Protein AF-A0A2E9U4J5-F1 (afdb_monomer)

Secondary structure (DSSP, 8-state):
-----------HHHHHHHHHHHHHHHHHHHHHHHHHHHHHHHHTSTTTTTEEEESSS--TTEEEEEEEE-TTSTTPEEEEE-------

pLDDT: mean 72.73, std 14.7, range [40.28, 97.38]

Radius of gyration: 27.28 Å; Cα contacts (8 Å, |Δi|>4): 81; chains: 1; bounding box: 59×38×75 Å

Foldseek 3Di:
DPPPPPPVPPPVVVVVVVVVVVVVVVVVVVVCVVVVVVVVLVCLALVVVQWDWDAPDAPDQWDWDPSGDHPPDDRTTTTHRDPPPPDD

Solvent-accessible surface area (backbone atoms only — not comparable to full-atom values): 5321 Å² total; per-residue (Å²): 137,84,80,78,75,72,75,80,65,71,55,67,66,58,57,52,52,50,51,53,51,51,50,54,51,53,53,50,50,51,53,48,51,59,50,48,52,56,49,50,61,53,63,47,25,27,60,70,72,65,20,48,75,34,79,80,72,52,68,89,67,28,45,72,47,88,91,29,59,36,92,87,45,96,83,35,43,15,22,30,69,62,72,81,74,79,81,126

Structure (mmCIF, N/CA/C/O backbone):
data_AF-A0A2E9U4J5-F1
#
_entry.id   AF-A0A2E9U4J5-F1
#
loop_
_atom_site.group_PDB
_atom_site.id
_atom_site.type_symbol
_atom_site.label_atom_id
_atom_site.label_alt_id
_atom_site.label_comp_id
_atom_site.label_asym_id
_atom_site.label_entity_id
_atom_site.label_seq_id
_atom_site.pdbx_PDB_ins_code
_atom_site.Cartn_x
_atom_site.Cartn_y
_atom_site.Cartn_z
_atom_site.occupancy
_atom_site.B_iso_or_equiv
_atom_site.auth_seq_id
_atom_site.auth_comp_id
_atom_site.auth_asym_id
_atom_site.auth_atom_id
_atom_site.pdbx_PDB_model_num
ATOM 1 N N . MET A 1 1 ? -37.025 30.898 37.840 1.00 44.38 1 MET A N 1
ATOM 2 C CA . MET A 1 1 ? -36.885 30.116 36.590 1.00 44.38 1 MET A CA 1
ATOM 3 C C . MET A 1 1 ? -35.512 29.451 36.553 1.00 44.38 1 MET A C 1
ATOM 5 O O . MET A 1 1 ? -34.562 30.036 36.051 1.00 44.38 1 MET A O 1
ATOM 9 N N . LEU A 1 2 ? -35.376 28.255 37.131 1.00 51.62 2 LEU A N 1
ATOM 10 C CA . LEU A 1 2 ? -34.126 27.492 37.069 1.00 51.62 2 LEU A CA 1
ATOM 11 C C . LEU A 1 2 ? -34.137 26.657 35.787 1.00 51.62 2 LEU A C 1
ATOM 13 O O . LEU A 1 2 ? -34.854 25.666 35.669 1.00 51.62 2 LEU A O 1
ATOM 17 N N . LYS A 1 3 ? -33.382 27.135 34.793 1.00 56.88 3 LYS A N 1
ATOM 18 C CA . LYS A 1 3 ? -33.151 26.480 33.506 1.00 56.88 3 LYS A CA 1
ATOM 19 C C . LYS A 1 3 ? -32.428 25.164 33.773 1.00 56.88 3 LYS A C 1
ATOM 21 O O . LYS A 1 3 ? -31.211 25.136 33.925 1.00 56.88 3 LYS A O 1
ATOM 26 N N . ASN A 1 4 ? -33.204 24.090 33.857 1.00 57.22 4 ASN A N 1
ATOM 27 C CA . ASN A 1 4 ? -32.712 22.730 33.963 1.00 57.22 4 ASN A CA 1
ATOM 28 C C . ASN A 1 4 ? -31.925 22.423 32.680 1.00 57.22 4 ASN A C 1
ATOM 30 O O . ASN A 1 4 ? -32.502 22.041 31.659 1.00 57.22 4 ASN A O 1
ATOM 34 N N . ARG A 1 5 ? -30.608 22.662 32.690 1.00 58.00 5 ARG A N 1
ATOM 35 C CA . ARG A 1 5 ? -29.702 22.129 31.673 1.00 58.00 5 ARG A CA 1
ATOM 36 C C . ARG A 1 5 ? -29.672 20.621 31.888 1.00 58.00 5 ARG A C 1
ATOM 38 O O . ARG A 1 5 ? -28.786 20.102 32.555 1.00 58.00 5 ARG A O 1
ATOM 45 N N . LYS A 1 6 ? -30.668 19.920 31.337 1.00 54.75 6 LYS A N 1
ATOM 46 C CA . LYS A 1 6 ? -30.537 18.497 31.042 1.00 54.75 6 LYS A CA 1
ATOM 47 C C . LYS A 1 6 ? -29.317 18.409 30.146 1.00 54.75 6 LYS A C 1
ATOM 49 O O . LYS A 1 6 ? -29.373 18.830 28.992 1.00 54.75 6 LYS A O 1
ATOM 54 N N . SER A 1 7 ? -28.204 17.984 30.734 1.00 57.12 7 SER A N 1
ATOM 55 C CA . SER A 1 7 ? -27.049 17.507 30.001 1.00 57.12 7 SER A CA 1
ATOM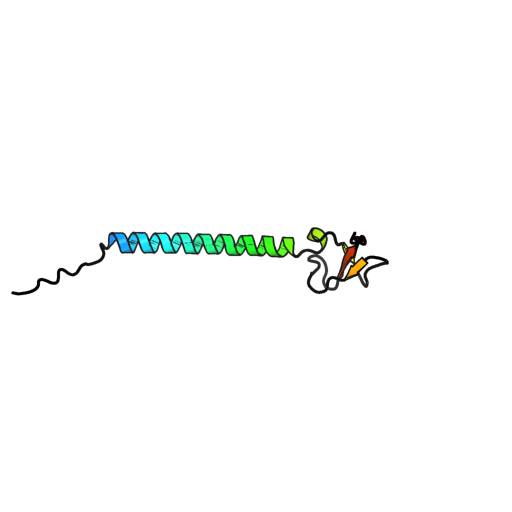 56 C C . SER A 1 7 ? -27.608 16.598 28.916 1.00 57.12 7 SER A C 1
ATOM 58 O O . SER A 1 7 ? -28.183 15.550 29.213 1.00 57.12 7 SER A O 1
ATOM 60 N N . GLN A 1 8 ? -27.561 17.066 27.671 1.00 58.25 8 GLN A N 1
ATOM 61 C CA . GLN A 1 8 ? -27.736 16.225 26.501 1.00 58.25 8 GLN A CA 1
ATOM 62 C C . GLN A 1 8 ? -26.487 15.349 26.470 1.00 58.25 8 GLN A C 1
ATOM 64 O O . GLN A 1 8 ? -25.572 15.573 25.684 1.00 58.25 8 GLN A O 1
ATOM 69 N N . GLY A 1 9 ? -26.393 14.422 27.424 1.00 63.78 9 GLY A N 1
ATOM 70 C CA . GLY A 1 9 ? -25.407 13.370 27.378 1.00 63.78 9 GLY A CA 1
ATOM 71 C C . GLY A 1 9 ? -25.696 12.647 26.085 1.00 63.78 9 GLY A C 1
ATOM 72 O O . GLY A 1 9 ? -26.787 12.092 25.931 1.00 63.78 9 GLY A O 1
ATOM 73 N N . LEU A 1 10 ? -24.768 12.736 25.130 1.00 69.94 10 LEU A N 1
ATOM 74 C CA . LEU A 1 10 ? -24.828 11.875 23.964 1.00 69.94 10 LEU A CA 1
ATOM 75 C C . LEU A 1 10 ? -25.080 10.463 24.500 1.00 69.94 10 LEU A C 1
ATOM 77 O O . LEU A 1 10 ? -24.370 10.051 25.428 1.00 69.94 10 LEU A O 1
ATOM 81 N N . PRO A 1 11 ? -26.103 9.752 23.997 1.00 82.56 11 PRO A N 1
ATOM 82 C CA . PRO A 1 11 ? -26.390 8.419 24.487 1.00 82.56 11 PRO A CA 1
ATOM 83 C C . PRO A 1 11 ? -25.096 7.624 24.371 1.00 82.56 11 PRO A C 1
ATOM 85 O O . PRO A 1 11 ? -24.496 7.603 23.300 1.00 82.56 11 PRO A O 1
ATOM 88 N N . ILE A 1 12 ? -24.637 7.003 25.459 1.00 84.94 12 ILE A N 1
ATOM 89 C CA . ILE A 1 12 ? -23.370 6.250 25.480 1.00 84.94 12 ILE A CA 1
ATOM 90 C C . ILE A 1 12 ? -23.315 5.241 24.316 1.00 84.94 12 ILE A C 1
ATOM 92 O O . ILE A 1 12 ? -22.269 5.026 23.715 1.00 84.94 12 ILE A O 1
ATOM 96 N N . GLN A 1 13 ? -24.475 4.716 23.918 1.00 87.50 13 GLN A N 1
ATOM 97 C CA . GLN A 1 13 ? -24.668 3.878 22.734 1.00 87.50 13 GLN A CA 1
ATOM 98 C C . GLN A 1 13 ? -24.173 4.520 21.425 1.00 87.50 13 GLN A C 1
ATOM 100 O O . GLN A 1 13 ? -23.541 3.846 20.620 1.00 87.50 13 GLN A O 1
ATOM 105 N N . VAL A 1 14 ? -24.398 5.819 21.218 1.00 90.31 14 VAL A N 1
ATOM 106 C CA . VAL A 1 14 ? -23.938 6.555 20.027 1.00 90.31 14 VAL A CA 1
ATOM 107 C C . VAL A 1 14 ? -22.415 6.631 19.992 1.00 90.31 14 VAL A C 1
ATOM 109 O O . VAL A 1 14 ? -21.821 6.448 18.934 1.00 90.31 14 VAL A O 1
ATOM 112 N N . ILE A 1 15 ? -21.776 6.838 21.147 1.00 90.62 15 ILE A N 1
ATOM 113 C CA . ILE A 1 15 ? -20.312 6.854 21.257 1.00 90.62 15 ILE A CA 1
ATOM 114 C C . ILE A 1 15 ? -19.750 5.470 20.912 1.00 90.62 15 ILE A C 1
ATOM 116 O O . ILE A 1 15 ? -18.808 5.371 20.132 1.00 90.62 15 ILE A O 1
ATOM 120 N N . ILE A 1 16 ? -20.365 4.402 21.428 1.00 94.00 16 ILE A N 1
ATOM 121 C CA . ILE A 1 16 ? -19.954 3.020 21.140 1.00 94.00 16 ILE A CA 1
ATOM 122 C C . ILE A 1 16 ? -20.048 2.724 19.636 1.00 94.00 16 ILE A C 1
ATOM 124 O O . ILE A 1 16 ? -19.084 2.239 19.046 1.00 94.00 16 ILE A O 1
ATOM 128 N N . ILE A 1 17 ? -21.172 3.060 18.997 1.00 94.00 17 ILE A N 1
ATOM 129 C CA . ILE A 1 17 ? -21.371 2.835 17.556 1.00 94.00 17 ILE A CA 1
ATOM 130 C C . ILE A 1 17 ? -20.367 3.653 16.733 1.00 94.00 17 ILE A C 1
ATOM 132 O O . ILE A 1 17 ? -19.791 3.131 15.779 1.00 94.00 17 ILE A O 1
ATOM 136 N N . ALA A 1 18 ? -20.113 4.906 17.120 1.00 94.31 18 ALA A N 1
ATOM 137 C CA . ALA A 1 18 ? -19.138 5.758 16.447 1.00 94.31 18 ALA A CA 1
ATOM 138 C C . ALA A 1 18 ? -17.721 5.168 16.517 1.00 94.31 18 ALA A C 1
ATOM 140 O O . ALA A 1 18 ? -17.034 5.126 15.498 1.00 94.31 18 ALA A O 1
ATOM 141 N N . VAL A 1 19 ? -17.303 4.656 17.680 1.00 96.44 19 VAL A N 1
ATOM 142 C CA . VAL A 1 19 ? -15.985 4.023 17.857 1.00 96.44 19 VAL A CA 1
ATOM 143 C C . VAL A 1 19 ? -15.863 2.741 17.032 1.00 96.44 19 VAL A C 1
ATOM 145 O O . VAL A 1 19 ? -14.845 2.543 16.370 1.00 96.44 19 VAL A O 1
ATOM 148 N N . ILE A 1 20 ? -16.899 1.897 17.011 1.00 97.06 20 ILE A N 1
ATOM 149 C CA . ILE A 1 20 ? -16.912 0.676 16.187 1.00 97.06 20 ILE A CA 1
ATOM 150 C C . ILE A 1 20 ? -16.814 1.032 14.698 1.00 97.06 20 ILE A C 1
ATOM 152 O O . ILE A 1 20 ? -16.013 0.440 13.976 1.00 97.06 20 ILE A O 1
ATOM 156 N N . GLY A 1 21 ? -17.578 2.027 14.239 1.00 97.19 21 GLY A N 1
ATOM 157 C CA . GLY A 1 21 ? -17.519 2.495 12.852 1.00 97.19 21 GLY A CA 1
ATOM 158 C C . GLY A 1 21 ? -16.133 3.017 12.468 1.00 97.19 21 GLY A C 1
ATOM 159 O O . GLY A 1 21 ? -15.605 2.656 11.416 1.00 97.19 21 GLY A O 1
ATOM 160 N N . LEU A 1 22 ? -15.507 3.802 13.349 1.00 97.12 22 LEU A N 1
ATOM 161 C CA . LEU A 1 22 ? -14.149 4.313 13.152 1.00 97.12 22 LEU A CA 1
ATOM 162 C C . LEU A 1 22 ? -13.117 3.179 13.075 1.00 97.12 22 LEU A C 1
ATOM 164 O O . LEU A 1 22 ? -12.225 3.218 12.229 1.00 97.12 22 LEU A O 1
ATOM 168 N N . PHE A 1 23 ? -13.266 2.148 13.909 1.00 97.38 23 PHE A N 1
ATOM 169 C CA . PHE A 1 23 ? -12.390 0.979 13.897 1.00 97.38 23 PHE A CA 1
ATOM 170 C C . PHE A 1 23 ? -12.488 0.199 12.581 1.00 97.38 23 PHE A C 1
ATOM 172 O O . 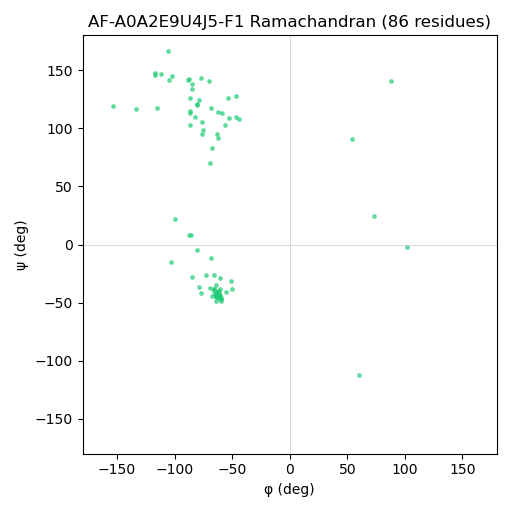PHE A 1 23 ? -11.470 -0.085 11.950 1.00 97.38 23 PHE A O 1
ATOM 179 N N . VAL A 1 24 ? -13.707 -0.097 12.122 1.00 97.25 24 VAL A N 1
ATOM 180 C CA . VAL A 1 24 ? -13.927 -0.802 10.847 1.00 97.25 24 VAL A CA 1
ATOM 181 C C . VAL A 1 24 ? -13.370 0.002 9.671 1.00 97.25 24 VAL A C 1
ATOM 183 O O . VAL A 1 24 ? -12.735 -0.565 8.778 1.00 97.25 24 VAL A O 1
ATOM 186 N N . LEU A 1 25 ? -13.556 1.323 9.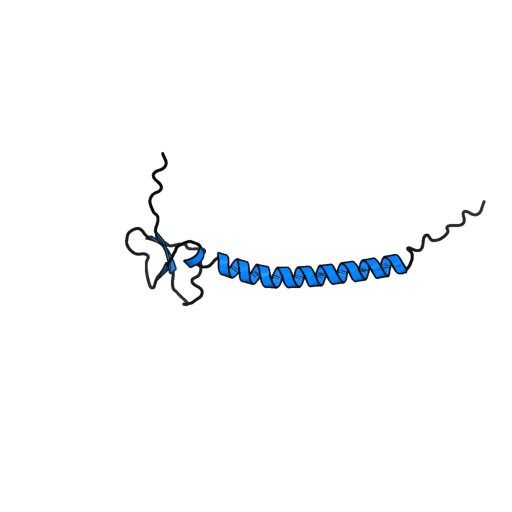683 1.00 96.44 25 LEU A N 1
ATOM 187 C CA . LEU A 1 25 ? -13.011 2.211 8.659 1.00 96.44 25 LEU A CA 1
ATOM 188 C C . LEU A 1 25 ? -11.478 2.181 8.654 1.00 96.44 25 LEU A C 1
ATOM 190 O O . LEU A 1 25 ? -10.882 2.028 7.589 1.00 96.44 25 LEU A O 1
ATOM 194 N N . ALA A 1 26 ? -10.836 2.243 9.822 1.00 95.88 26 ALA A N 1
ATOM 195 C CA . ALA A 1 26 ? -9.381 2.160 9.935 1.00 95.88 26 ALA A CA 1
ATOM 196 C C . ALA A 1 26 ? -8.827 0.830 9.390 1.00 95.88 26 ALA A C 1
ATOM 198 O O . ALA A 1 26 ? -7.873 0.8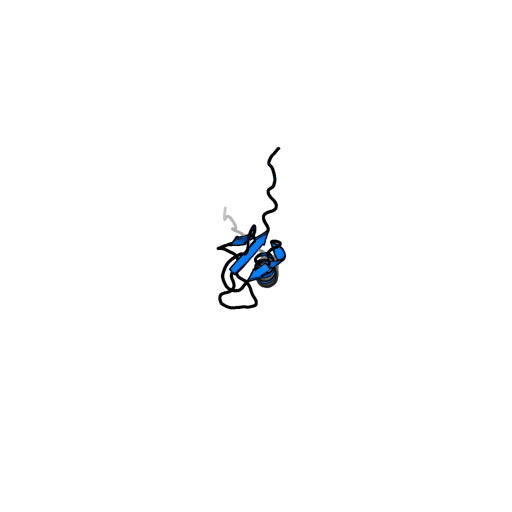34 8.610 1.00 95.88 26 ALA A O 1
ATOM 199 N N . VAL A 1 27 ? -9.453 -0.302 9.736 1.00 96.00 27 VAL A N 1
ATOM 200 C CA . VAL A 1 27 ? -9.067 -1.628 9.217 1.00 96.00 27 VAL A CA 1
ATOM 201 C C . VAL A 1 27 ? -9.250 -1.700 7.700 1.00 96.00 27 VAL A C 1
ATOM 203 O O . VAL A 1 27 ? -8.369 -2.187 6.992 1.00 96.00 27 VAL A O 1
ATOM 206 N N . SER A 1 28 ? -10.357 -1.166 7.183 1.00 94.12 28 SER A N 1
ATOM 207 C CA . SER A 1 28 ? -10.625 -1.134 5.741 1.00 94.12 28 SER A CA 1
ATOM 208 C C . SER A 1 28 ? -9.567 -0.319 4.998 1.00 94.12 28 SER A C 1
ATOM 210 O O . SER A 1 28 ? -9.011 -0.796 4.010 1.00 94.12 28 SER A O 1
ATOM 212 N N . LEU A 1 29 ? -9.224 0.872 5.501 1.00 93.19 29 LEU A N 1
ATOM 213 C CA . LEU A 1 29 ? -8.156 1.700 4.937 1.00 93.19 29 LEU A CA 1
ATOM 214 C C . LEU A 1 29 ? -6.799 0.992 4.974 1.00 93.19 29 LEU A C 1
ATOM 216 O O . LEU A 1 29 ? -6.043 1.092 4.013 1.00 93.19 29 LEU A O 1
ATOM 220 N N . TYR A 1 30 ? -6.493 0.248 6.036 1.00 92.25 30 TYR A N 1
ATOM 221 C CA . TYR A 1 30 ? -5.252 -0.521 6.125 1.00 92.25 30 TYR A CA 1
ATOM 222 C C . TYR A 1 30 ? -5.176 -1.630 5.060 1.00 92.25 30 TYR A C 1
ATOM 224 O O . TYR A 1 30 ? -4.162 -1.775 4.369 1.00 92.25 30 TYR A O 1
ATOM 232 N N . ILE A 1 31 ? -6.266 -2.377 4.862 1.00 89.12 31 ILE A N 1
ATOM 233 C CA . ILE A 1 31 ? -6.352 -3.412 3.819 1.00 89.12 31 ILE A CA 1
ATOM 234 C C . ILE A 1 31 ? -6.248 -2.781 2.423 1.00 89.12 31 ILE A C 1
ATOM 236 O O . ILE A 1 31 ? -5.497 -3.262 1.574 1.00 89.12 31 ILE A O 1
ATOM 240 N N . PHE A 1 32 ? -6.957 -1.678 2.179 1.00 86.88 32 PHE A N 1
ATOM 241 C CA . PHE A 1 32 ? -6.878 -0.981 0.897 1.00 86.88 32 PHE A CA 1
ATOM 242 C C . PHE A 1 32 ? -5.503 -0.376 0.648 1.00 86.88 32 PHE A C 1
ATOM 244 O O . PHE A 1 32 ? -5.024 -0.462 -0.476 1.00 86.88 32 PHE A O 1
ATOM 251 N N . SER A 1 33 ? -4.841 0.176 1.662 1.00 83.25 33 SER A N 1
ATOM 252 C CA . SER A 1 33 ? -3.486 0.719 1.537 1.00 83.25 33 SER A CA 1
ATOM 253 C C . SER A 1 33 ? -2.482 -0.380 1.174 1.00 83.25 33 SER A C 1
ATOM 255 O O . SER A 1 33 ? -1.699 -0.234 0.236 1.00 83.25 33 SER A O 1
ATOM 257 N N . THR A 1 34 ? -2.570 -1.542 1.829 1.00 78.19 34 THR A N 1
ATOM 258 C CA . THR A 1 34 ? -1.676 -2.679 1.555 1.00 78.19 34 THR A CA 1
ATOM 259 C C . THR A 1 34 ? -1.912 -3.325 0.187 1.00 78.19 34 THR A C 1
ATOM 261 O O . THR A 1 34 ? -0.946 -3.701 -0.477 1.00 78.19 34 THR A O 1
ATOM 264 N N . GLN A 1 35 ? -3.160 -3.439 -0.277 1.00 73.88 35 GLN A N 1
ATOM 265 C CA . GLN A 1 35 ? -3.445 -3.953 -1.623 1.00 73.88 35 GLN A CA 1
ATOM 266 C C . GLN A 1 35 ? -3.175 -2.925 -2.727 1.00 73.88 35 GLN A C 1
ATOM 268 O O . GLN A 1 35 ? -2.585 -3.274 -3.748 1.00 73.88 35 GLN A O 1
ATOM 273 N N . SER A 1 36 ? -3.545 -1.659 -2.521 1.00 68.69 36 SER A N 1
ATOM 274 C CA . SER A 1 36 ? -3.295 -0.585 -3.492 1.00 68.69 36 SER A CA 1
ATOM 275 C C . SER A 1 36 ? -1.804 -0.337 -3.681 1.00 68.69 36 SER A C 1
ATOM 277 O O . SER A 1 36 ? -1.391 -0.092 -4.805 1.00 68.69 36 SER A O 1
ATOM 279 N N . GLY A 1 37 ? -0.984 -0.473 -2.632 1.00 64.38 37 GLY A N 1
ATOM 280 C CA . GLY A 1 37 ? 0.474 -0.421 -2.762 1.00 64.38 37 GLY A CA 1
ATOM 281 C C . GLY A 1 37 ? 1.013 -1.514 -3.689 1.00 64.38 37 GLY A C 1
ATOM 282 O O . GLY A 1 37 ? 1.766 -1.225 -4.610 1.00 64.38 37 GLY A O 1
ATOM 283 N N . LYS A 1 38 ? 0.546 -2.760 -3.530 1.00 61.00 38 LYS A N 1
ATOM 284 C CA . LYS A 1 38 ? 0.929 -3.879 -4.413 1.00 61.00 38 LYS A CA 1
ATOM 285 C C . LYS A 1 38 ? 0.434 -3.695 -5.851 1.00 61.00 38 LYS A C 1
ATOM 287 O O . LYS A 1 38 ? 1.147 -4.032 -6.796 1.00 61.00 38 LYS A O 1
ATOM 292 N N . ALA A 1 39 ? -0.773 -3.156 -6.021 1.00 59.94 39 ALA A N 1
ATOM 293 C CA . ALA A 1 39 ? -1.322 -2.837 -7.334 1.00 59.94 39 ALA A CA 1
ATOM 294 C C . ALA A 1 39 ? -0.543 -1.695 -8.004 1.00 59.94 39 ALA A C 1
ATOM 296 O O . ALA A 1 39 ? -0.177 -1.823 -9.167 1.00 59.94 39 ALA A O 1
ATOM 297 N N . ALA A 1 40 ? -0.209 -0.629 -7.272 1.00 61.03 40 ALA A N 1
ATOM 298 C CA . ALA A 1 40 ? 0.606 0.479 -7.765 1.00 61.03 40 ALA A CA 1
ATOM 299 C C . ALA A 1 40 ? 1.993 -0.003 -8.211 1.00 61.03 40 ALA A C 1
ATOM 301 O O . ALA A 1 40 ? 2.386 0.269 -9.342 1.00 61.03 40 ALA A O 1
ATOM 302 N N . SER A 1 41 ? 2.670 -0.827 -7.403 1.00 60.69 41 SER A N 1
ATOM 303 C CA . SER A 1 41 ? 3.948 -1.443 -7.790 1.00 60.69 41 SER A CA 1
ATOM 304 C C . SER A 1 41 ? 3.833 -2.341 -9.031 1.00 60.69 41 SER A C 1
ATOM 306 O O . SER A 1 41 ? 4.786 -2.469 -9.791 1.00 60.69 41 SER A O 1
ATOM 308 N N . SER A 1 42 ? 2.666 -2.948 -9.274 1.00 57.47 42 SER A N 1
ATOM 309 C CA . SER A 1 42 ? 2.425 -3.759 -10.479 1.00 57.47 42 SER A CA 1
ATOM 310 C C . SER A 1 42 ? 2.143 -2.895 -11.719 1.00 57.47 42 SER A C 1
ATOM 312 O O . SER A 1 42 ? 2.594 -3.223 -12.822 1.00 57.47 42 SER A O 1
ATOM 314 N N . LEU A 1 43 ? 1.434 -1.770 -11.555 1.00 58.22 43 LEU A N 1
ATOM 315 C CA . LEU A 1 43 ? 1.165 -0.799 -12.624 1.00 58.22 43 LEU A CA 1
ATOM 316 C C . LEU A 1 43 ? 2.401 0.022 -13.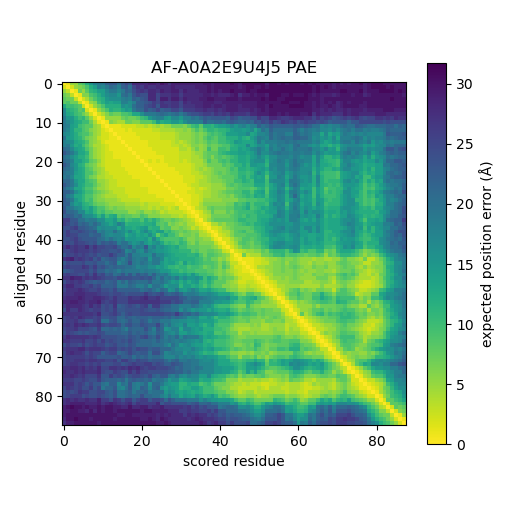013 1.00 58.22 43 LEU A C 1
ATOM 318 O O . LEU A 1 43 ? 2.493 0.484 -14.151 1.00 58.22 43 LEU A O 1
ATOM 322 N N . GLU A 1 44 ? 3.346 0.195 -12.094 1.00 63.88 44 GLU A N 1
ATOM 323 C CA . GLU A 1 44 ? 4.607 0.886 -12.360 1.00 63.88 44 GLU A CA 1
ATOM 324 C C . GLU A 1 44 ? 5.638 -0.007 -13.057 1.00 63.88 44 GLU A C 1
ATOM 326 O O . GLU A 1 44 ? 6.682 0.478 -13.465 1.00 63.88 44 GLU A O 1
ATOM 331 N N . SER A 1 45 ? 5.356 -1.296 -13.268 1.00 68.38 45 SER A N 1
ATOM 332 C CA . SER A 1 45 ? 6.303 -2.172 -13.957 1.00 68.38 45 SER A CA 1
ATOM 333 C C . SER A 1 45 ? 6.428 -1.832 -15.451 1.00 68.38 45 SER A C 1
ATOM 335 O O . SER A 1 45 ? 5.444 -1.551 -16.142 1.00 68.38 45 SER A O 1
ATOM 337 N N . CYS A 1 46 ? 7.660 -1.898 -15.970 1.00 73.06 46 CYS A N 1
ATOM 338 C CA . CYS A 1 46 ? 7.979 -1.651 -17.382 1.00 73.06 46 CYS A CA 1
ATOM 339 C C . CYS A 1 46 ? 7.088 -2.447 -18.352 1.00 73.06 46 CYS A C 1
ATOM 341 O O . CYS A 1 46 ? 6.617 -1.918 -19.361 1.00 73.06 46 CYS A O 1
ATOM 343 N N . TYR A 1 47 ? 6.784 -3.693 -17.983 1.00 72.81 47 TYR A N 1
ATOM 344 C CA . TYR A 1 47 ? 5.935 -4.605 -18.745 1.00 72.81 47 TYR A CA 1
ATOM 345 C C . TYR A 1 47 ? 4.495 -4.100 -18.894 1.00 72.81 47 TYR A C 1
ATOM 347 O O . TYR A 1 47 ? 3.935 -4.167 -19.987 1.00 72.81 47 TYR A O 1
ATOM 355 N N . THR A 1 48 ? 3.904 -3.521 -17.842 1.00 72.00 48 THR A N 1
ATOM 356 C CA . THR A 1 48 ? 2.538 -2.967 -17.901 1.00 72.00 48 THR A CA 1
ATOM 357 C C . THR A 1 48 ? 2.449 -1.758 -18.835 1.00 72.00 48 THR A C 1
ATOM 359 O O . THR A 1 48 ? 1.402 -1.501 -19.428 1.00 72.00 48 THR A O 1
ATOM 362 N N . ARG A 1 49 ? 3.559 -1.035 -19.033 1.00 72.56 49 ARG A N 1
ATOM 363 C CA . ARG A 1 49 ? 3.655 0.069 -20.002 1.00 72.56 49 ARG A CA 1
ATOM 364 C C . ARG A 1 49 ? 4.015 -0.382 -21.424 1.00 72.56 49 ARG A C 1
ATOM 366 O O . ARG A 1 49 ? 4.254 0.468 -22.280 1.00 72.56 49 ARG A O 1
ATOM 373 N N . GLY A 1 50 ? 4.040 -1.690 -21.686 1.00 75.00 50 GLY A N 1
ATOM 374 C CA . GLY A 1 50 ? 4.388 -2.252 -22.994 1.00 75.00 50 GLY A CA 1
ATOM 375 C C . GLY A 1 50 ? 5.880 -2.158 -23.320 1.00 75.00 50 GLY A C 1
ATOM 376 O O . GLY A 1 50 ? 6.247 -2.097 -24.494 1.00 75.00 50 GLY A O 1
ATOM 377 N N . GLY A 1 51 ? 6.725 -2.081 -22.290 1.00 77.88 51 GLY A N 1
ATOM 378 C CA . GLY A 1 51 ? 8.177 -2.073 -22.411 1.00 77.88 51 GLY A CA 1
ATOM 379 C C . GLY A 1 51 ? 8.825 -3.387 -22.000 1.00 77.88 51 GLY A C 1
ATOM 380 O O . GLY A 1 51 ? 8.212 -4.236 -21.356 1.00 77.88 51 GLY A O 1
ATOM 381 N N . GLU A 1 52 ? 10.096 -3.516 -22.354 1.00 80.19 52 GLU A N 1
ATOM 382 C CA . GLU A 1 52 ? 10.962 -4.626 -21.975 1.00 80.19 52 GLU A CA 1
ATOM 383 C C . GLU A 1 52 ? 12.123 -4.112 -21.117 1.00 80.19 52 GLU A C 1
ATOM 385 O O . GLU A 1 52 ? 12.619 -2.995 -21.298 1.00 80.19 52 GLU A O 1
ATOM 390 N N . CYS A 1 53 ? 12.546 -4.934 -20.158 1.00 77.81 53 CYS A N 1
ATOM 391 C CA . CYS A 1 53 ? 13.689 -4.651 -19.299 1.00 77.81 53 CYS A CA 1
ATOM 392 C C . CYS A 1 53 ? 14.974 -5.128 -19.977 1.00 77.81 53 CYS A C 1
ATOM 394 O O . CYS A 1 53 ? 15.154 -6.329 -20.173 1.00 77.81 53 CYS A O 1
ATOM 396 N N . GLY A 1 54 ? 15.858 -4.192 -20.321 1.00 73.56 54 GLY A N 1
ATOM 397 C CA . GLY A 1 54 ? 17.119 -4.476 -21.007 1.00 73.56 54 GLY A CA 1
ATOM 398 C C . GLY A 1 54 ? 18.348 -4.106 -20.181 1.00 73.56 54 GLY A C 1
ATOM 399 O O . GLY A 1 54 ? 18.343 -3.126 -19.427 1.00 73.56 54 GLY A O 1
ATOM 400 N N . ASP A 1 55 ? 19.418 -4.877 -20.366 1.00 66.69 55 ASP A N 1
ATOM 401 C CA . ASP A 1 55 ? 20.759 -4.553 -19.893 1.00 66.69 55 ASP A CA 1
ATOM 402 C C . ASP A 1 55 ? 21.398 -3.560 -20.873 1.00 66.69 55 ASP A C 1
ATOM 404 O O . ASP A 1 55 ? 21.553 -3.862 -22.051 1.00 66.69 55 ASP A O 1
ATOM 408 N N . 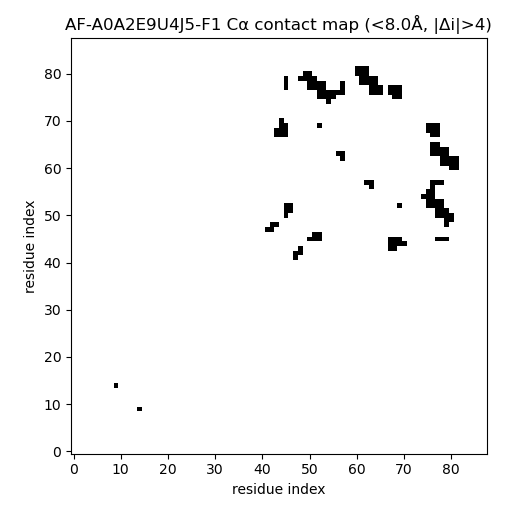VAL A 1 56 ? 21.760 -2.369 -20.383 1.00 62.94 56 VAL A N 1
ATOM 409 C CA . VAL A 1 56 ? 22.521 -1.322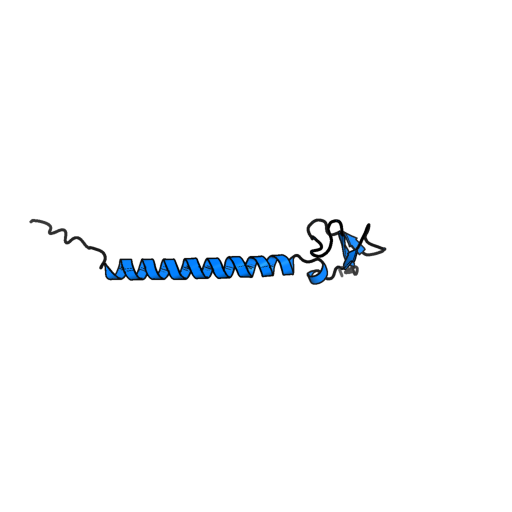 -21.099 1.00 62.94 56 VAL A CA 1
ATOM 410 C C . VAL A 1 56 ? 21.963 -0.860 -22.460 1.00 62.94 56 VAL A C 1
ATOM 412 O O . VAL A 1 56 ? 22.393 -1.275 -23.530 1.00 62.94 56 VAL A O 1
ATOM 415 N N . GLY A 1 57 ? 21.113 0.171 -22.403 1.00 66.38 57 GLY A N 1
ATOM 416 C CA . GLY A 1 57 ? 20.675 0.941 -23.572 1.00 66.38 57 GLY A CA 1
ATOM 417 C C . GLY A 1 57 ? 19.441 0.352 -24.257 1.00 66.38 57 GLY A C 1
ATOM 418 O O . GLY A 1 57 ? 19.282 -0.856 -24.367 1.00 66.38 57 GLY A O 1
ATOM 419 N N . CYS A 1 58 ? 18.536 1.220 -24.706 1.00 72.75 58 CYS A N 1
ATOM 420 C CA . CYS A 1 58 ? 17.390 0.797 -25.503 1.00 72.75 58 CYS A CA 1
ATOM 421 C C . CYS A 1 58 ? 17.814 0.703 -26.969 1.00 72.75 58 CYS A C 1
ATOM 423 O O . CYS A 1 58 ? 18.489 1.603 -27.472 1.00 72.75 58 CYS A O 1
ATOM 425 N N . SER A 1 59 ? 17.456 -0.385 -27.651 1.00 71.62 59 SER A N 1
ATOM 426 C CA . SER A 1 59 ? 17.880 -0.605 -29.037 1.00 71.62 59 SER A CA 1
ATOM 427 C C . SER A 1 59 ? 16.958 0.088 -30.040 1.00 71.62 59 SER A C 1
ATOM 429 O O . SER A 1 59 ? 15.733 0.026 -29.939 1.00 71.62 59 SER A O 1
ATOM 431 N N . GLY A 1 60 ? 17.553 0.698 -31.068 1.00 75.31 60 GLY A N 1
ATOM 432 C CA . GLY A 1 60 ? 16.845 1.188 -32.253 1.00 75.31 60 GLY A CA 1
ATOM 433 C C . GLY A 1 60 ? 15.778 2.248 -31.955 1.00 75.31 60 GLY A C 1
ATOM 434 O O . GLY A 1 60 ? 16.099 3.377 -31.600 1.00 75.31 60 GLY A O 1
ATOM 435 N N . SER A 1 61 ? 14.507 1.890 -32.160 1.00 70.38 61 SER A N 1
ATOM 436 C CA . SER A 1 61 ? 13.331 2.758 -31.981 1.00 70.38 61 SER A CA 1
ATOM 437 C C . SER A 1 61 ? 12.773 2.763 -30.555 1.00 70.38 61 SER A C 1
ATOM 439 O O . SER A 1 61 ? 11.688 3.298 -30.318 1.00 70.38 61 SER A O 1
ATOM 441 N N . GLN A 1 62 ? 13.471 2.146 -29.605 1.00 76.19 62 GLN A N 1
ATOM 442 C CA . GLN A 1 62 ? 13.040 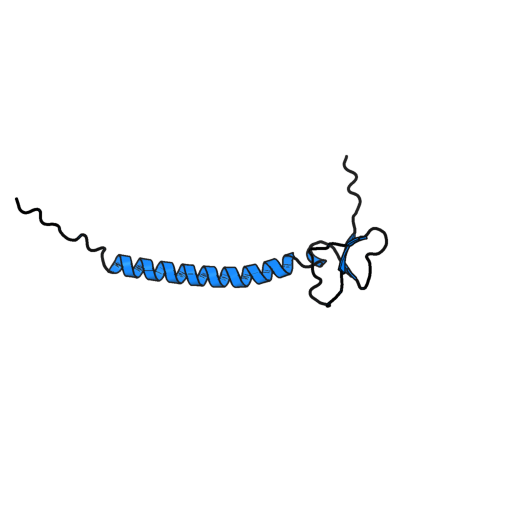2.099 -28.217 1.00 76.19 62 GLN A CA 1
ATOM 443 C C . GLN A 1 62 ? 13.535 3.320 -27.435 1.00 76.19 62 GLN A C 1
ATOM 445 O O . GLN A 1 62 ? 14.668 3.768 -27.612 1.00 76.19 62 GLN A O 1
ATOM 450 N N . ILE A 1 63 ? 12.709 3.839 -26.526 1.00 76.69 63 ILE A N 1
ATOM 451 C CA . ILE A 1 63 ? 13.098 4.921 -25.609 1.00 76.69 63 ILE A CA 1
ATOM 452 C C . ILE A 1 63 ? 13.165 4.434 -24.175 1.00 76.69 63 ILE A C 1
ATOM 454 O O . ILE A 1 63 ? 12.370 3.599 -23.741 1.00 76.69 63 ILE A O 1
ATOM 458 N N . ARG A 1 64 ? 14.105 5.018 -23.433 1.00 75.88 64 ARG A N 1
ATOM 459 C CA . ARG A 1 64 ? 14.277 4.767 -22.009 1.00 75.88 64 ARG A CA 1
ATOM 460 C C . ARG A 1 64 ? 13.246 5.552 -21.206 1.00 75.88 64 ARG A C 1
ATOM 462 O O . ARG A 1 64 ? 13.224 6.782 -21.278 1.00 75.88 64 ARG A O 1
ATOM 469 N N . LEU A 1 65 ? 12.470 4.863 -20.377 1.00 73.56 65 LEU A N 1
ATOM 470 C CA . LEU A 1 65 ? 11.702 5.500 -19.307 1.00 73.56 65 LEU A CA 1
ATOM 471 C C . LEU A 1 65 ? 12.587 5.629 -18.067 1.00 73.56 65 LEU A C 1
ATOM 473 O O . LEU A 1 65 ? 13.194 4.659 -17.620 1.00 73.56 65 LEU A O 1
ATOM 477 N N . ARG A 1 66 ? 12.702 6.854 -17.545 1.00 66.25 66 ARG A N 1
ATOM 478 C CA . ARG A 1 66 ? 13.543 7.168 -16.380 1.00 66.25 66 ARG A CA 1
ATOM 479 C C . ARG A 1 66 ? 12.835 6.904 -15.046 1.00 66.25 66 ARG A C 1
ATOM 481 O O . ARG A 1 66 ? 13.513 6.582 -14.084 1.00 66.25 66 ARG A O 1
ATOM 488 N N . ASP A 1 67 ? 11.508 6.995 -15.032 1.00 65.31 67 ASP A N 1
ATOM 489 C CA . ASP A 1 67 ? 10.642 6.870 -13.848 1.00 65.31 67 ASP A CA 1
ATOM 490 C C . ASP A 1 67 ? 9.990 5.484 -13.714 1.00 65.31 67 ASP A C 1
ATOM 492 O O . ASP A 1 67 ? 8.915 5.354 -13.139 1.00 65.31 67 ASP A O 1
ATOM 496 N N . VAL A 1 68 ? 10.567 4.451 -14.333 1.00 69.06 68 VAL A N 1
ATOM 497 C CA . VAL A 1 68 ? 10.029 3.088 -14.258 1.00 69.06 68 VAL A CA 1
ATOM 498 C C . VAL A 1 68 ? 11.156 2.115 -13.975 1.00 69.06 68 VAL A C 1
ATOM 500 O O . VAL A 1 68 ? 12.071 1.954 -14.787 1.00 69.06 68 VAL A O 1
ATOM 503 N N . GLU A 1 69 ? 11.061 1.464 -12.822 1.00 66.62 69 GLU A N 1
ATOM 504 C CA . GLU A 1 69 ? 12.016 0.465 -12.367 1.00 66.62 69 GLU A CA 1
ATOM 505 C C . GLU A 1 69 ? 11.637 -0.929 -12.879 1.00 66.62 69 GLU A C 1
ATOM 507 O O . GLU A 1 69 ? 10.467 -1.311 -12.981 1.00 66.62 69 GLU A O 1
ATOM 512 N N . CYS A 1 70 ? 12.660 -1.698 -13.246 1.00 69.44 70 CYS A N 1
ATOM 513 C CA . CYS A 1 70 ? 12.515 -3.096 -13.615 1.00 69.44 70 CYS A CA 1
ATOM 514 C C . CYS A 1 70 ? 12.586 -3.944 -12.338 1.00 69.44 70 CYS A C 1
ATOM 516 O O . CYS A 1 70 ? 13.647 -4.007 -11.723 1.00 69.44 70 CYS A O 1
ATOM 518 N N . PRO A 1 71 ? 11.488 -4.607 -11.928 1.00 62.31 71 PRO A N 1
ATOM 519 C CA . PRO A 1 71 ? 11.392 -5.238 -10.609 1.00 62.31 71 PRO A CA 1
ATOM 520 C C . PRO A 1 71 ? 12.303 -6.460 -10.428 1.00 62.31 71 PRO A C 1
ATOM 522 O O . PRO A 1 71 ? 12.429 -6.963 -9.317 1.00 62.31 71 PRO A O 1
ATOM 525 N N . THR A 1 72 ? 12.892 -6.979 -11.507 1.00 61.81 72 THR A N 1
ATOM 526 C CA . THR A 1 72 ? 13.601 -8.267 -11.505 1.00 61.81 72 THR A CA 1
ATOM 527 C C . THR A 1 72 ? 15.123 -8.121 -11.485 1.00 61.81 72 THR A C 1
ATOM 529 O O . THR A 1 72 ? 15.797 -9.092 -11.162 1.00 61.81 72 THR A O 1
ATOM 532 N N . ASP A 1 73 ? 15.683 -6.938 -11.767 1.00 61.03 73 ASP A N 1
ATOM 533 C CA . ASP A 1 73 ? 17.134 -6.791 -11.918 1.00 61.03 73 ASP A CA 1
ATOM 534 C C . ASP A 1 73 ? 17.632 -5.373 -11.588 1.00 61.03 73 ASP A C 1
ATOM 536 O O . ASP A 1 73 ? 17.279 -4.390 -12.249 1.00 61.03 73 ASP A O 1
ATOM 540 N N . GLU A 1 74 ? 18.503 -5.278 -10.581 1.00 60.56 74 GLU A N 1
ATOM 541 C CA . GLU A 1 74 ? 19.178 -4.040 -10.190 1.00 60.56 74 GLU A CA 1
ATOM 542 C C . GLU A 1 74 ? 20.058 -3.531 -11.347 1.00 60.56 74 GLU A C 1
ATOM 544 O O . GLU A 1 74 ? 21.039 -4.164 -11.731 1.00 60.56 74 GLU A O 1
ATOM 549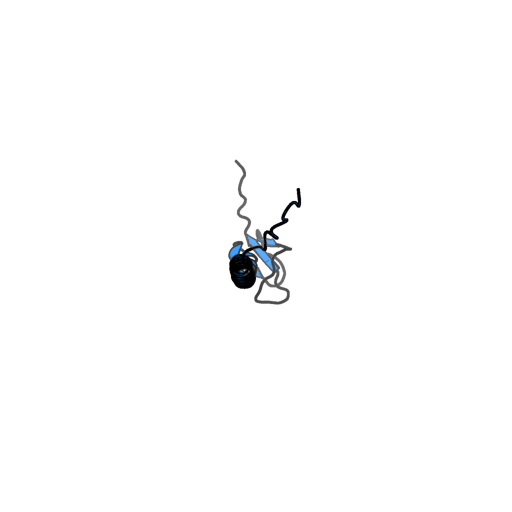 N N . GLY A 1 75 ? 19.704 -2.377 -11.923 1.00 63.25 75 GLY A N 1
ATOM 550 C CA . GLY A 1 75 ? 20.476 -1.734 -12.996 1.00 63.25 75 GLY A CA 1
ATOM 551 C C . GLY A 1 75 ? 19.925 -1.909 -14.415 1.00 63.25 75 GLY A C 1
ATOM 552 O O . GLY A 1 75 ? 20.468 -1.294 -15.339 1.00 63.25 75 GLY A O 1
ATOM 553 N N . LYS A 1 76 ? 18.827 -2.656 -14.606 1.00 69.19 76 LYS A N 1
ATOM 554 C CA . LYS A 1 76 ? 18.131 -2.709 -15.903 1.00 69.19 76 LYS A CA 1
ATOM 555 C C . LYS A 1 76 ? 17.282 -1.468 -16.135 1.00 69.19 76 LYS A C 1
ATOM 557 O O . LYS A 1 76 ? 16.680 -0.912 -15.218 1.00 69.19 76 LYS A O 1
ATOM 562 N N . ILE A 1 77 ? 17.242 -1.025 -17.387 1.00 75.81 77 ILE A N 1
ATOM 563 C CA . ILE A 1 77 ? 16.460 0.142 -17.799 1.00 75.81 77 ILE A CA 1
ATOM 564 C C . ILE A 1 77 ? 15.179 -0.303 -18.502 1.00 75.81 77 ILE A C 1
ATOM 566 O O . ILE A 1 77 ? 15.171 -1.295 -19.230 1.00 75.81 77 ILE A O 1
ATOM 570 N N . CYS A 1 78 ? 14.099 0.452 -18.300 1.00 78.56 78 CYS A N 1
ATOM 571 C CA . CYS A 1 78 ? 12.847 0.204 -18.996 1.00 78.56 78 CYS A CA 1
ATOM 572 C C . CYS A 1 78 ? 12.879 0.787 -20.412 1.00 78.56 78 CYS A C 1
ATOM 574 O O . CYS A 1 78 ? 13.036 2.004 -20.572 1.00 78.56 78 CYS A O 1
ATOM 576 N N . CYS A 1 79 ? 12.690 -0.062 -21.421 1.00 81.31 79 CYS A N 1
ATOM 577 C CA . CYS A 1 79 ? 12.684 0.317 -22.829 1.00 81.31 79 CYS A CA 1
ATOM 578 C C . CYS A 1 79 ? 11.305 0.092 -23.446 1.00 81.31 79 CYS A C 1
ATOM 580 O O . CYS A 1 79 ? 10.840 -1.040 -23.526 1.00 81.31 79 CYS A O 1
ATOM 582 N N . ILE A 1 80 ? 10.651 1.157 -23.917 1.00 82.38 80 ILE A N 1
ATOM 583 C CA . ILE A 1 80 ? 9.370 1.046 -24.631 1.00 82.38 80 ILE A CA 1
ATOM 584 C C . ILE A 1 80 ? 9.574 1.261 -26.125 1.00 82.38 80 ILE A C 1
ATOM 586 O O . ILE A 1 80 ? 10.342 2.131 -26.539 1.00 82.38 80 ILE A O 1
ATOM 590 N N . THR A 1 81 ? 8.853 0.503 -26.945 1.00 76.06 81 THR A N 1
ATOM 591 C CA . THR A 1 81 ? 8.847 0.714 -28.396 1.00 76.06 81 THR A CA 1
ATOM 592 C C . THR A 1 81 ? 7.870 1.836 -28.724 1.00 76.06 81 THR A C 1
ATOM 594 O O . THR A 1 81 ? 6.657 1.644 -28.629 1.00 76.06 81 THR A O 1
ATOM 597 N N . ILE A 1 82 ? 8.363 3.004 -29.145 1.00 69.12 82 ILE A N 1
ATOM 598 C CA . ILE A 1 82 ? 7.472 4.021 -29.714 1.00 69.12 82 ILE A CA 1
ATOM 599 C C . ILE A 1 82 ? 7.118 3.583 -31.132 1.00 69.12 82 ILE A C 1
ATOM 601 O O . ILE A 1 82 ? 7.916 3.708 -32.062 1.00 69.12 82 ILE A O 1
ATOM 605 N N . LYS A 1 83 ? 5.889 3.104 -31.332 1.00 58.44 83 LYS A N 1
ATOM 606 C CA . LYS A 1 83 ? 5.269 3.278 -32.644 1.00 58.44 83 LYS A CA 1
ATOM 607 C C . LYS A 1 83 ? 5.017 4.776 -32.773 1.00 58.44 83 LYS A C 1
ATOM 609 O O . LYS A 1 83 ? 4.298 5.325 -31.941 1.00 58.44 83 LYS A O 1
ATOM 614 N N . LYS A 1 84 ? 5.649 5.442 -33.748 1.00 48.94 84 LYS A N 1
ATOM 615 C CA . LYS A 1 84 ? 5.260 6.803 -34.145 1.00 48.94 84 LYS A CA 1
ATOM 616 C C . LYS A 1 84 ? 3.737 6.802 -34.278 1.00 48.94 84 LYS A C 1
ATOM 618 O O . LYS A 1 84 ? 3.208 6.151 -35.172 1.00 48.94 84 LYS A O 1
ATOM 623 N N . GLN A 1 85 ? 3.041 7.469 -33.364 1.00 48.44 85 GLN A N 1
ATOM 624 C CA . GLN A 1 85 ? 1.722 7.966 -33.694 1.00 48.44 85 GLN A CA 1
ATOM 625 C C . GLN A 1 85 ? 1.977 9.184 -34.567 1.00 48.44 85 GLN A C 1
ATOM 627 O O . GLN A 1 85 ? 2.303 10.261 -34.064 1.00 48.44 85 GLN A O 1
ATOM 632 N N . ASP A 1 86 ? 1.942 8.961 -35.879 1.00 46.84 86 ASP A N 1
ATOM 633 C CA . ASP A 1 86 ? 1.662 10.024 -36.830 1.00 46.84 86 ASP A CA 1
ATOM 634 C C . ASP A 1 86 ? 0.354 10.673 -36.375 1.00 46.84 86 ASP A C 1
ATOM 636 O O . ASP A 1 86 ? -0.712 10.063 -36.344 1.00 46.84 86 ASP A O 1
ATOM 640 N N . LYS A 1 87 ? 0.511 11.886 -35.860 1.00 40.69 87 LYS A N 1
ATOM 641 C CA . LYS A 1 87 ? -0.555 12.766 -35.425 1.00 40.69 87 LYS A CA 1
ATOM 642 C C . LYS A 1 87 ? -1.178 13.321 -36.708 1.00 40.69 87 LYS A C 1
ATOM 644 O O . LYS A 1 87 ? -0.575 14.205 -37.313 1.00 40.69 87 LYS A O 1
ATOM 649 N N . GLU A 1 88 ? -2.290 12.732 -37.145 1.00 40.28 88 GLU A N 1
ATOM 650 C CA . GLU A 1 88 ? -3.165 13.303 -38.186 1.00 40.28 88 GLU A CA 1
ATOM 651 C C . GLU A 1 88 ? -3.730 14.665 -37.753 1.00 40.28 88 GLU A C 1
ATOM 653 O O . GLU A 1 88 ? -4.033 14.838 -36.545 1.00 40.28 88 GLU A O 1
#

Mean predicted aligned error: 14.65 Å

Sequence (88 aa):
MLKNRKSQGLPIQVIIIAVIGLFVLAVSLYIFSTQSGKAASSLESCYTRGGECGDVGCSGSQIRLRDVECPTDEGKICCITIKKQDKE